Protein AF-A0A658NMH3-F1 (afdb_monomer)

Radius of g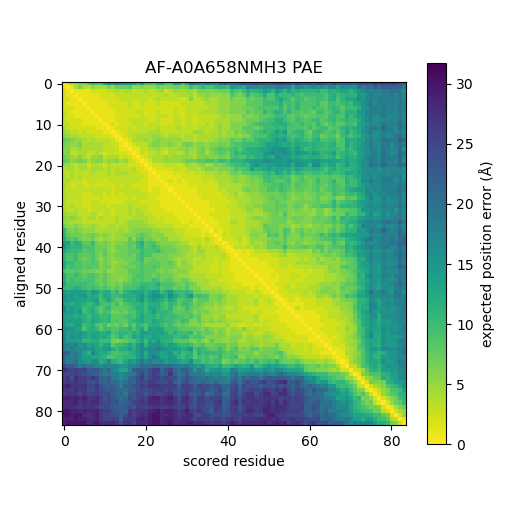yration: 17.18 Å; Cα contacts (8 Å, |Δi|>4): 42; chains: 1; bounding box: 42×29×38 Å

Solvent-accessible surface area (backbone atoms only — not comparable to full-atom values): 4960 Å² total; per-residue (Å²): 132,67,58,74,60,48,28,56,57,42,43,76,74,43,97,58,92,34,90,82,52,51,76,66,51,44,50,49,52,44,51,52,50,50,50,56,53,38,43,64,66,45,52,50,36,52,50,29,31,72,76,53,34,73,64,29,31,52,53,49,54,50,51,52,52,52,53,61,52,68,70,59,75,44,94,90,47,68,79,72,73,88,81,124

Sequence (84 aa):
GDLPAARRAVGMMVSRDTSQLDEEGVSRATVESVLENGNDAVFAALFWFVVAGAPGVLLYRLSNTLDAMWGYRNERYNEFGWAA

pLDDT: mean 78.34, std 13.39, range [43.25, 91.88]

Foldseek 3Di:
DPQVVLLVVLVVQDVDRSPPQDPVSSVVSVVVSCCVCCCLVPVCLVVLCVVPNPVRNVVSVVVVVVVVVVPDDDVVCVPPPPPD

Secondary structure (DSSP, 8-state):
--HHHHHHHHHTT-SS--TT--HHHHHHHHHHHHHHHHIIIIIHHHHHHHHHHHHHHHHHHHHHHHHHHHT---TTTTTTTS--

Structure (mmCIF, N/CA/C/O backbone):
data_AF-A0A658NMH3-F1
#
_entry.id   AF-A0A658NMH3-F1
#
loop_
_atom_site.group_PDB
_atom_site.id
_atom_site.type_symbol
_atom_site.label_atom_id
_atom_site.label_alt_id
_atom_site.label_comp_id
_atom_site.label_asym_id
_atom_site.label_entity_id
_atom_site.label_seq_id
_atom_site.pdbx_PDB_ins_code
_atom_site.Cartn_x
_atom_site.Cartn_y
_atom_site.Cartn_z
_atom_site.occupancy
_atom_site.B_iso_or_equiv
_atom_site.auth_seq_id
_atom_site.auth_comp_id
_atom_site.auth_asym_id
_atom_site.auth_atom_id
_atom_site.pdbx_PDB_model_num
ATOM 1 N N . GLY A 1 1 ? -24.360 -6.296 8.844 1.00 69.06 1 GLY A N 1
ATOM 2 C CA . GLY A 1 1 ? -23.219 -7.239 8.896 1.00 69.06 1 GLY A CA 1
ATOM 3 C C . GLY A 1 1 ? -22.674 -7.338 10.313 1.00 69.06 1 GLY A C 1
ATOM 4 O O . GLY A 1 1 ? -23.237 -6.714 11.203 1.00 69.06 1 GLY A O 1
ATOM 5 N N . ASP A 1 2 ? -21.596 -8.100 10.533 1.00 86.88 2 ASP A N 1
ATOM 6 C CA . ASP A 1 2 ? -20.860 -8.115 11.813 1.00 86.88 2 ASP A CA 1
ATOM 7 C C . ASP A 1 2 ? -19.877 -6.932 11.862 1.00 86.88 2 ASP A C 1
ATOM 9 O O . ASP A 1 2 ? -18.730 -7.017 11.414 1.00 86.88 2 ASP A O 1
ATOM 13 N N . LEU A 1 3 ? -20.363 -5.796 12.365 1.00 86.25 3 LEU A N 1
ATOM 14 C CA . LEU A 1 3 ? -19.594 -4.556 12.450 1.00 86.25 3 LEU A CA 1
ATOM 15 C C . LEU A 1 3 ? -18.371 -4.666 13.389 1.00 86.25 3 LEU A C 1
ATOM 17 O O . LEU A 1 3 ? -17.293 -4.214 12.996 1.00 86.25 3 LEU A O 1
ATOM 21 N N . PRO A 1 4 ? -18.459 -5.291 14.583 1.00 87.81 4 PRO A N 1
ATOM 22 C CA . PRO A 1 4 ? -17.286 -5.549 15.420 1.00 87.81 4 PRO A CA 1
ATOM 23 C C . PRO A 1 4 ? -16.175 -6.344 14.722 1.00 87.81 4 PRO A C 1
ATOM 25 O O . PRO A 1 4 ? -14.998 -6.008 14.875 1.00 87.81 4 PRO A O 1
ATOM 28 N N . ALA A 1 5 ? -16.512 -7.386 13.954 1.00 87.69 5 ALA A N 1
ATOM 29 C CA . ALA A 1 5 ? -15.512 -8.129 13.187 1.00 87.69 5 ALA A CA 1
ATOM 30 C C . ALA A 1 5 ? -14.903 -7.287 12.059 1.00 87.69 5 ALA A C 1
ATOM 32 O O . ALA A 1 5 ? -13.686 -7.319 11.868 1.00 87.69 5 ALA A O 1
ATOM 33 N N . ALA A 1 6 ? -15.718 -6.491 11.364 1.00 86.44 6 ALA A N 1
ATOM 34 C CA . ALA A 1 6 ? -15.253 -5.616 10.292 1.00 86.44 6 ALA A CA 1
ATOM 35 C C . ALA A 1 6 ? -14.299 -4.518 10.803 1.00 86.44 6 ALA A C 1
ATOM 37 O O . ALA A 1 6 ? -13.256 -4.288 10.195 1.00 86.44 6 ALA A O 1
ATOM 38 N N . ARG A 1 7 ? -14.578 -3.915 11.971 1.00 88.62 7 ARG A N 1
ATOM 39 C CA . ARG A 1 7 ? -13.666 -2.960 12.634 1.00 88.62 7 ARG A CA 1
ATOM 40 C C . ARG A 1 7 ? -12.299 -3.578 12.915 1.00 88.62 7 ARG A C 1
ATOM 42 O O . ARG A 1 7 ? -11.282 -2.978 12.586 1.00 88.62 7 ARG A O 1
ATOM 49 N N . ARG A 1 8 ? -12.272 -4.799 13.466 1.00 87.44 8 ARG A N 1
ATOM 50 C CA . ARG A 1 8 ? -11.016 -5.524 13.723 1.00 87.44 8 ARG A CA 1
ATOM 51 C C . ARG A 1 8 ? -10.234 -5.780 12.438 1.00 87.44 8 ARG A C 1
ATOM 53 O O . ARG A 1 8 ? -9.030 -5.565 12.424 1.00 87.44 8 ARG A O 1
ATOM 60 N N . ALA A 1 9 ? -10.906 -6.218 11.374 1.00 87.06 9 ALA A N 1
ATOM 61 C CA . ALA A 1 9 ? -10.260 -6.493 10.094 1.00 87.06 9 ALA A CA 1
ATOM 62 C C . ALA A 1 9 ? -9.664 -5.223 9.466 1.00 87.06 9 ALA A C 1
ATOM 64 O O . ALA A 1 9 ? -8.504 -5.226 9.064 1.00 87.06 9 ALA A O 1
ATOM 65 N N . VAL A 1 10 ? -10.420 -4.122 9.452 1.00 87.56 10 VAL A N 1
ATOM 66 C CA . VAL A 1 10 ? -9.930 -2.828 8.955 1.00 87.56 10 VAL A CA 1
ATOM 67 C C . VAL A 1 10 ? -8.780 -2.306 9.808 1.00 87.56 10 VAL A C 1
ATOM 69 O O . VAL A 1 10 ? -7.809 -1.803 9.255 1.00 87.56 10 VAL A O 1
ATOM 72 N N . GLY A 1 11 ? 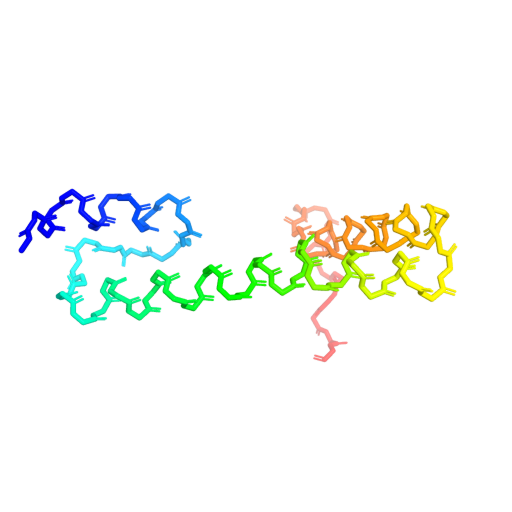-8.823 -2.492 11.130 1.00 85.31 11 GLY A N 1
ATOM 73 C CA . GLY A 1 11 ? -7.730 -2.121 12.036 1.00 85.31 11 GLY A CA 1
ATOM 74 C C . GLY A 1 11 ? -6.406 -2.847 11.777 1.00 85.31 11 GLY A C 1
ATOM 75 O O . GLY A 1 11 ? -5.374 -2.390 12.247 1.00 85.31 11 GLY A O 1
ATOM 76 N N . MET A 1 12 ? -6.411 -3.944 11.013 1.00 86.12 12 MET A N 1
ATOM 77 C CA . MET A 1 12 ? -5.183 -4.603 10.546 1.00 86.12 12 MET A CA 1
ATOM 78 C C . MET A 1 12 ? -4.614 -3.971 9.265 1.00 86.12 12 MET A C 1
ATOM 80 O O . MET A 1 12 ? -3.471 -4.248 8.912 1.00 86.12 12 MET A O 1
ATOM 84 N N . MET A 1 13 ? -5.406 -3.165 8.549 1.00 83.25 13 MET A N 1
ATOM 85 C CA . MET A 1 13 ? -5.022 -2.480 7.308 1.00 83.25 13 MET A CA 1
ATOM 86 C C . MET A 1 13 ? -4.667 -1.006 7.535 1.00 83.25 13 MET A C 1
ATOM 88 O O . MET A 1 13 ? -3.835 -0.470 6.809 1.00 83.25 13 MET A O 1
ATOM 92 N N . VAL A 1 14 ? -5.285 -0.353 8.528 1.00 83.69 14 VAL A N 1
ATOM 93 C CA . VAL A 1 14 ? -5.054 1.063 8.857 1.00 83.69 14 VAL A CA 1
ATOM 94 C C . VAL A 1 14 ? -4.333 1.233 10.187 1.00 83.69 14 VAL A C 1
ATOM 96 O O . VAL A 1 14 ? -4.605 0.522 11.146 1.00 83.69 14 VAL A O 1
ATOM 99 N N . SER A 1 15 ? -3.495 2.264 10.288 1.00 80.94 15 SER A N 1
ATOM 100 C CA . SER A 1 15 ? -2.779 2.608 11.528 1.00 80.94 15 SER A CA 1
ATOM 101 C C . SER A 1 15 ? -3.598 3.449 12.526 1.00 80.94 15 SER A C 1
ATOM 103 O O . SER A 1 15 ? -3.089 3.795 13.590 1.00 80.94 15 SER A O 1
ATOM 105 N N . ARG A 1 16 ? -4.844 3.829 12.194 1.00 78.31 16 ARG A N 1
ATOM 106 C CA . ARG A 1 16 ? -5.733 4.651 13.046 1.00 78.31 16 ARG A CA 1
ATOM 107 C C . ARG A 1 16 ? -6.656 3.793 13.912 1.00 78.31 16 ARG A C 1
ATOM 109 O O . ARG A 1 16 ? -6.997 2.678 13.527 1.00 78.31 16 ARG A O 1
ATOM 116 N N . ASP A 1 17 ? -7.116 4.333 15.042 1.00 82.81 17 ASP A N 1
ATOM 117 C CA . ASP A 1 17 ? -8.104 3.650 15.884 1.00 82.81 17 ASP A CA 1
ATOM 118 C C . ASP A 1 17 ? -9.418 3.428 15.112 1.00 82.81 17 ASP A C 1
ATOM 120 O O . ASP A 1 17 ? -10.031 4.363 14.594 1.00 82.81 17 ASP A O 1
ATOM 124 N N . THR A 1 18 ? -9.837 2.167 15.024 1.00 86.62 18 THR A N 1
ATOM 125 C CA . THR A 1 18 ? -11.047 1.720 14.320 1.00 86.62 18 THR A CA 1
ATOM 126 C C . THR A 1 18 ? -12.196 1.382 15.269 1.00 86.62 18 THR A C 1
ATOM 128 O O . THR A 1 18 ? -13.297 1.059 14.815 1.00 86.62 18 THR A O 1
ATOM 131 N N . SER A 1 19 ? -11.978 1.476 16.588 1.00 81.12 19 SER A N 1
ATOM 132 C CA . SER A 1 19 ? -12.932 1.059 17.622 1.00 81.12 19 SER A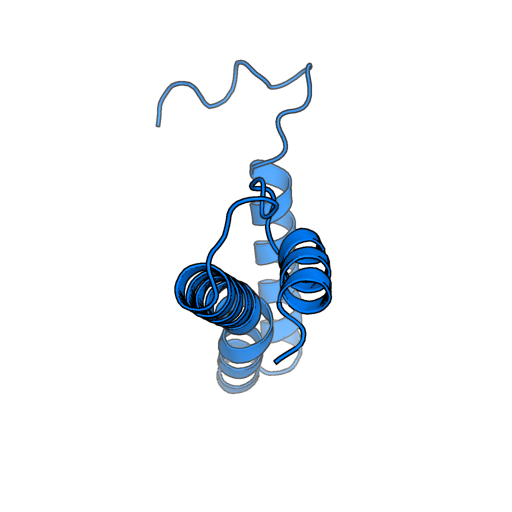 CA 1
ATOM 133 C C . SER A 1 19 ? -14.269 1.803 17.545 1.00 81.12 19 SER A C 1
ATOM 135 O O . SER A 1 19 ? -15.318 1.213 17.826 1.00 81.12 19 SER A O 1
ATOM 137 N N . GLN A 1 20 ? -14.240 3.060 17.090 1.00 84.75 20 GLN A N 1
ATOM 138 C CA . GLN A 1 20 ? -15.403 3.945 16.990 1.00 84.75 20 GLN A CA 1
ATOM 139 C C . GLN A 1 20 ? -15.959 4.118 15.566 1.00 84.75 20 GLN A C 1
ATOM 141 O O . GLN A 1 20 ? -16.901 4.882 15.388 1.00 84.75 20 GLN A O 1
ATOM 146 N N . LEU A 1 21 ? -15.434 3.413 14.554 1.00 85.94 21 LEU A N 1
ATOM 147 C CA . LEU A 1 21 ? -15.915 3.567 13.173 1.00 85.94 21 LEU A CA 1
ATOM 148 C C . LEU A 1 21 ? -17.322 2.991 12.995 1.00 85.94 21 LEU A C 1
ATOM 150 O O . LEU A 1 21 ? -17.558 1.813 13.246 1.00 85.94 21 LEU A O 1
ATOM 154 N N . ASP A 1 22 ? -18.271 3.783 12.528 1.00 88.25 22 ASP A N 1
ATOM 155 C CA . ASP A 1 22 ? -19.568 3.282 12.075 1.00 88.25 22 ASP A CA 1
ATOM 156 C C . ASP A 1 22 ? -19.444 2.442 10.786 1.00 88.25 22 ASP A C 1
ATOM 158 O O . ASP A 1 22 ? -18.357 2.248 10.240 1.00 88.25 22 ASP A O 1
ATOM 162 N N . GLU A 1 23 ? -20.551 1.859 10.323 1.00 87.19 23 GLU A N 1
ATOM 163 C CA . GLU A 1 23 ? -20.551 0.959 9.158 1.00 87.19 23 GLU A CA 1
ATOM 164 C C . GLU A 1 23 ? -20.036 1.654 7.884 1.00 87.19 23 GLU A C 1
ATOM 166 O O . GLU A 1 23 ? -19.262 1.067 7.123 1.00 87.19 23 GLU A O 1
ATOM 171 N N . GLU A 1 24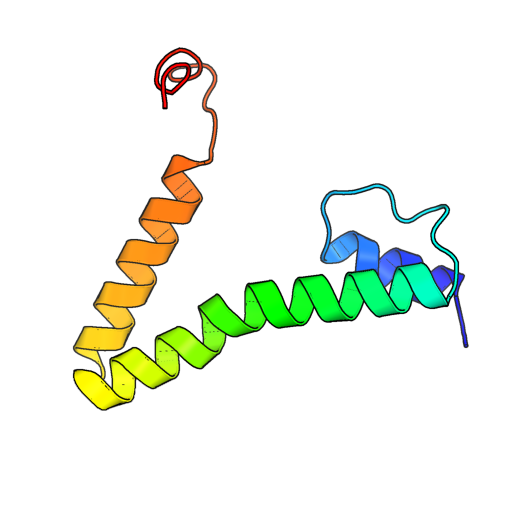 ? -20.372 2.932 7.700 1.00 88.94 24 GLU A N 1
ATOM 172 C CA . GLU A 1 24 ? -19.865 3.751 6.598 1.00 88.94 24 GLU A CA 1
ATOM 173 C C . GLU A 1 24 ? -18.369 4.062 6.756 1.00 88.94 24 GLU A C 1
ATOM 175 O O . GLU A 1 24 ? -17.603 3.914 5.802 1.00 88.94 24 GLU A O 1
ATOM 180 N N . GLY A 1 25 ? -17.918 4.403 7.966 1.00 86.38 25 GLY A N 1
ATOM 181 C CA . GLY A 1 25 ? -16.512 4.638 8.276 1.00 86.38 25 GLY A CA 1
ATOM 182 C C . GLY A 1 25 ? -15.633 3.407 8.051 1.00 86.38 25 GLY A C 1
ATOM 183 O O . GLY A 1 25 ? -14.532 3.531 7.512 1.00 86.38 25 GLY A O 1
ATOM 184 N N . VAL A 1 26 ? -16.122 2.212 8.394 1.00 89.38 26 VAL A N 1
ATOM 185 C CA . VAL A 1 26 ? -15.447 0.935 8.106 1.00 89.38 26 VAL A CA 1
ATOM 186 C C . VAL A 1 26 ? -15.350 0.700 6.596 1.00 89.38 26 VAL A C 1
ATOM 188 O O . VAL A 1 26 ? -14.272 0.364 6.102 1.00 89.38 26 VAL A O 1
ATOM 191 N N . SER A 1 27 ? -16.438 0.914 5.849 1.00 88.88 27 SER A N 1
ATOM 192 C CA . SER A 1 27 ? -16.449 0.772 4.386 1.00 88.88 27 SER A CA 1
ATOM 193 C C . SER A 1 27 ? -15.454 1.724 3.722 1.00 88.88 27 SER A C 1
ATOM 195 O O . SER A 1 27 ? -14.587 1.296 2.959 1.00 88.88 27 SER A O 1
ATOM 197 N N . ARG A 1 28 ? -15.505 3.008 4.086 1.00 89.06 28 ARG A N 1
ATOM 198 C CA . ARG A 1 28 ? -14.609 4.032 3.548 1.00 89.06 28 ARG A CA 1
ATOM 199 C C . ARG A 1 28 ? -13.150 3.727 3.858 1.00 89.06 28 ARG A C 1
ATOM 201 O O . ARG A 1 28 ? -12.332 3.769 2.949 1.00 89.06 28 ARG A O 1
ATOM 208 N N . ALA A 1 29 ? -12.837 3.386 5.108 1.00 87.25 29 ALA A N 1
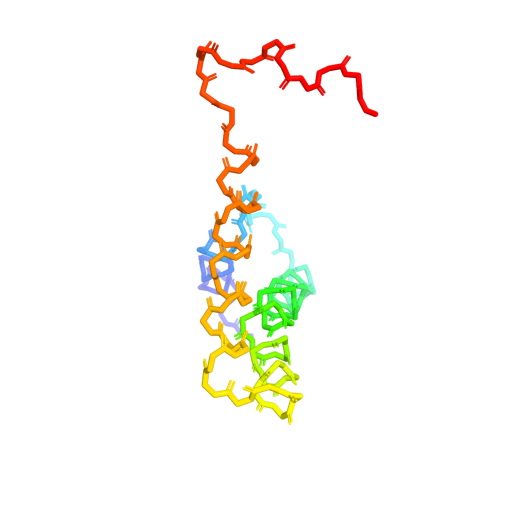ATOM 209 C CA . ALA A 1 29 ? -11.482 3.022 5.508 1.00 87.25 29 ALA A CA 1
ATOM 210 C C . ALA A 1 29 ? -10.966 1.806 4.725 1.00 87.25 29 ALA A C 1
ATOM 212 O O . ALA A 1 29 ? -9.828 1.811 4.277 1.00 87.25 29 ALA A O 1
ATOM 213 N N . THR A 1 30 ? -11.816 0.799 4.507 1.00 87.88 30 THR A N 1
ATOM 214 C CA . THR A 1 30 ? -11.458 -0.372 3.695 1.00 87.88 30 THR A CA 1
ATOM 215 C C . THR A 1 30 ? -11.142 0.030 2.258 1.00 87.88 30 THR A C 1
ATOM 217 O O . THR A 1 30 ? -10.100 -0.343 1.732 1.00 87.88 30 THR A O 1
ATOM 220 N N . VAL A 1 31 ? -12.036 0.789 1.617 1.00 88.38 31 VAL A N 1
ATOM 221 C CA . VAL A 1 31 ? -11.888 1.188 0.211 1.00 88.38 31 VAL A CA 1
ATOM 222 C C . VAL A 1 31 ? -10.655 2.063 0.023 1.00 88.38 31 VAL A C 1
ATOM 224 O O . VAL A 1 31 ? -9.876 1.809 -0.887 1.00 88.38 31 VAL A O 1
ATOM 227 N N . GLU A 1 32 ? -10.449 3.044 0.899 1.00 88.25 32 GLU A N 1
ATOM 228 C CA . GLU A 1 32 ? -9.281 3.925 0.889 1.00 88.25 32 GLU A CA 1
ATOM 229 C C . GLU A 1 32 ? -7.984 3.113 0.988 1.00 88.25 32 GLU A C 1
ATOM 231 O O . GLU A 1 32 ? -7.148 3.188 0.092 1.00 88.25 32 GLU A O 1
ATOM 236 N N . SER A 1 33 ? -7.861 2.237 1.989 1.00 88.38 33 SER A N 1
ATOM 237 C CA . SER A 1 33 ? -6.643 1.444 2.192 1.00 88.38 33 SER A CA 1
ATOM 238 C C . SER A 1 33 ? -6.391 0.395 1.116 1.00 88.38 33 SER A C 1
ATOM 240 O O . SER A 1 33 ? -5.235 0.111 0.803 1.00 88.38 33 SER A O 1
ATOM 242 N N . VAL A 1 34 ? -7.443 -0.207 0.558 1.00 86.62 34 VAL A N 1
ATOM 243 C CA . VAL A 1 34 ? -7.315 -1.182 -0.534 1.00 86.62 34 VAL A CA 1
ATOM 244 C C . VAL A 1 34 ? -6.955 -0.486 -1.838 1.00 86.62 34 VAL A C 1
ATOM 246 O O . VAL A 1 34 ? -6.146 -1.019 -2.593 1.00 86.62 34 VAL A O 1
ATOM 249 N N . LEU A 1 35 ? -7.530 0.684 -2.117 1.00 86.19 35 LEU A N 1
ATOM 250 C CA . LEU A 1 35 ? -7.192 1.447 -3.314 1.00 86.19 35 LEU A CA 1
ATOM 251 C C . LEU A 1 35 ? -5.778 2.011 -3.233 1.00 86.19 35 LEU A C 1
ATOM 253 O O . LEU A 1 35 ? -5.049 1.894 -4.209 1.00 86.19 35 LEU A O 1
ATOM 257 N N . GLU A 1 36 ? -5.376 2.560 -2.091 1.00 81.50 36 GLU A N 1
ATOM 258 C CA . GLU A 1 36 ? -4.031 3.103 -1.885 1.00 81.50 36 GLU A CA 1
ATOM 259 C C . GLU A 1 36 ? -2.968 2.001 -2.010 1.00 81.50 36 GLU A C 1
ATOM 261 O O . GLU A 1 36 ? -2.133 2.041 -2.914 1.00 81.50 36 GLU A O 1
ATOM 266 N N . ASN A 1 37 ? -3.072 0.931 -1.210 1.00 81.00 37 ASN A N 1
ATOM 267 C CA . ASN A 1 37 ? -2.128 -0.187 -1.308 1.00 81.00 37 ASN A CA 1
ATOM 268 C C . ASN A 1 37 ? -2.223 -0.920 -2.653 1.00 81.00 37 ASN A C 1
ATOM 270 O O . ASN A 1 37 ? -1.224 -1.424 -3.163 1.00 81.00 37 ASN A O 1
ATOM 274 N N . GLY A 1 38 ? -3.422 -1.021 -3.229 1.00 79.88 38 GLY A N 1
ATOM 275 C CA . GLY A 1 38 ? -3.656 -1.701 -4.500 1.00 79.88 38 GLY A CA 1
ATOM 276 C C . GLY A 1 38 ? -3.087 -0.934 -5.689 1.00 79.88 38 GLY A C 1
ATOM 277 O O . GLY A 1 38 ? -2.523 -1.553 -6.593 1.00 79.88 38 GLY A O 1
ATOM 278 N N . ASN A 1 39 ? -3.188 0.396 -5.683 1.00 80.81 39 ASN A N 1
ATOM 279 C CA . ASN A 1 39 ? -2.573 1.264 -6.683 1.00 80.81 39 ASN A CA 1
ATOM 280 C C . ASN A 1 39 ? -1.071 0.994 -6.781 1.00 80.81 39 ASN A C 1
ATOM 282 O O . ASN A 1 39 ? -0.560 0.642 -7.849 1.00 80.81 39 ASN A O 1
ATOM 286 N N . ASP A 1 40 ? -0.394 1.061 -5.643 1.00 76.62 40 ASP A N 1
ATOM 287 C CA . ASP A 1 40 ? 1.057 0.950 -5.600 1.00 76.62 40 ASP A CA 1
ATOM 288 C C . ASP A 1 40 ? 1.515 -0.496 -5.815 1.00 76.62 40 ASP A C 1
ATOM 290 O O . ASP A 1 40 ? 2.470 -0.763 -6.540 1.00 76.62 40 ASP A O 1
ATOM 294 N N . ALA A 1 41 ? 0.814 -1.484 -5.257 1.00 74.38 41 ALA A N 1
ATOM 295 C CA . ALA A 1 41 ? 1.236 -2.876 -5.388 1.00 74.38 41 ALA A CA 1
ATOM 296 C C . ALA A 1 41 ? 0.886 -3.507 -6.746 1.00 74.38 41 ALA A C 1
ATOM 298 O O . ALA A 1 41 ? 1.639 -4.357 -7.228 1.00 74.38 41 ALA A O 1
ATOM 299 N N . VAL A 1 42 ? -0.251 -3.143 -7.349 1.00 79.88 42 VAL A N 1
ATOM 300 C CA . VAL A 1 42 ? -0.804 -3.836 -8.527 1.00 79.88 42 VAL A CA 1
ATOM 301 C C . VAL A 1 42 ? -0.733 -2.968 -9.771 1.00 79.88 42 VAL A C 1
ATOM 303 O O . VAL A 1 42 ? -0.144 -3.389 -10.766 1.00 79.88 42 VAL A O 1
ATOM 306 N N . PHE A 1 43 ? -1.310 -1.766 -9.746 1.00 83.31 43 PHE A N 1
ATOM 307 C CA . PHE A 1 43 ? -1.402 -0.941 -10.953 1.00 83.31 43 PHE A CA 1
ATOM 308 C C . PHE A 1 43 ? -0.031 -0.474 -11.418 1.00 83.31 43 PHE A C 1
ATOM 310 O O . PHE A 1 43 ? 0.294 -0.604 -12.598 1.00 83.31 43 PHE A O 1
ATOM 317 N N . ALA A 1 44 ? 0.805 -0.011 -10.496 1.00 82.06 44 ALA A N 1
ATOM 318 C CA . ALA A 1 44 ? 2.149 0.412 -10.840 1.00 82.06 44 ALA A CA 1
ATOM 319 C C . ALA A 1 44 ? 3.046 -0.767 -11.264 1.00 82.06 44 ALA A C 1
ATOM 321 O O . ALA A 1 44 ? 3.805 -0.646 -12.227 1.00 82.06 44 ALA A O 1
ATOM 322 N N . ALA A 1 45 ? 2.898 -1.943 -10.641 1.00 83.56 45 ALA A N 1
ATOM 323 C CA . ALA A 1 45 ? 3.591 -3.153 -11.082 1.00 83.56 45 ALA A CA 1
ATOM 324 C C . ALA A 1 45 ? 3.185 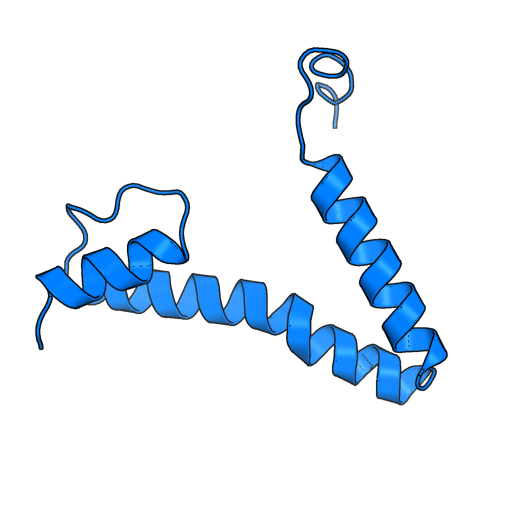-3.560 -12.511 1.00 83.56 45 ALA A C 1
ATOM 326 O O . ALA A 1 45 ? 4.049 -3.834 -13.341 1.00 83.56 45 ALA A O 1
ATOM 327 N N . LEU A 1 46 ? 1.887 -3.556 -12.831 1.00 86.81 46 LEU A N 1
ATOM 328 C CA . LEU A 1 46 ? 1.397 -3.861 -14.178 1.00 86.81 46 LEU A CA 1
ATOM 329 C C . LEU A 1 46 ? 1.842 -2.813 -15.202 1.00 86.81 46 LEU A C 1
ATOM 331 O O . LEU A 1 46 ? 2.283 -3.177 -16.291 1.00 86.81 46 LEU A O 1
ATOM 335 N N . PHE A 1 47 ? 1.780 -1.528 -14.853 1.00 89.38 47 PHE A N 1
ATOM 336 C CA . PHE A 1 47 ? 2.239 -0.439 -15.710 1.00 89.38 47 PHE A CA 1
ATOM 337 C C . PHE A 1 47 ? 3.712 -0.620 -16.095 1.00 89.38 47 PHE A C 1
ATOM 339 O O . PHE A 1 47 ? 4.047 -0.657 -17.280 1.00 89.38 47 PHE A O 1
ATOM 3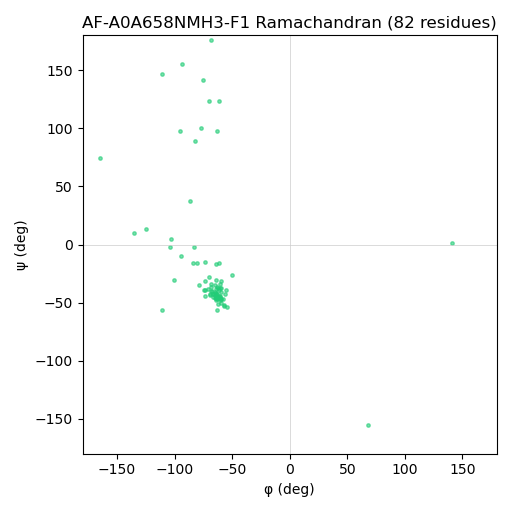46 N N . TRP A 1 48 ? 4.590 -0.824 -15.110 1.00 87.88 48 TRP A N 1
ATOM 347 C CA . TRP A 1 48 ? 6.019 -1.004 -15.364 1.00 87.88 48 TRP A CA 1
ATOM 348 C C . TRP A 1 48 ? 6.352 -2.330 -16.046 1.00 87.88 48 TRP A C 1
ATOM 350 O O . TRP A 1 48 ? 7.312 -2.388 -16.817 1.00 87.88 48 TRP A O 1
ATOM 360 N N . PHE A 1 49 ? 5.538 -3.370 -15.840 1.00 88.50 49 PHE A N 1
ATOM 361 C CA . PHE A 1 49 ? 5.641 -4.604 -16.612 1.00 88.50 49 PHE A CA 1
ATOM 362 C C . PHE A 1 49 ? 5.325 -4.382 -18.093 1.00 88.50 49 PHE A C 1
ATOM 364 O O . PHE A 1 49 ? 6.041 -4.885 -18.953 1.00 88.50 49 PHE A O 1
ATOM 371 N N . VAL A 1 50 ? 4.285 -3.612 -18.414 1.00 90.75 50 VAL A N 1
ATOM 372 C CA . VAL A 1 50 ? 3.928 -3.317 -19.811 1.00 90.75 50 VAL A CA 1
ATOM 373 C C . VAL A 1 50 ? 4.982 -2.428 -20.476 1.00 90.75 50 VAL A C 1
ATOM 375 O O . VAL A 1 50 ? 5.328 -2.660 -21.631 1.00 90.75 50 VAL A O 1
ATOM 378 N N . VAL A 1 51 ? 5.523 -1.441 -19.756 1.00 91.88 51 VAL A N 1
ATOM 379 C CA . VAL A 1 51 ? 6.505 -0.488 -20.302 1.00 91.88 51 VAL A CA 1
ATOM 380 C C . VAL A 1 51 ? 7.886 -1.120 -20.501 1.00 91.88 51 VAL A C 1
ATOM 382 O O . VAL A 1 51 ? 8.521 -0.885 -21.526 1.00 91.88 51 VAL A O 1
ATOM 385 N N . ALA A 1 52 ? 8.373 -1.897 -19.529 1.00 88.50 52 ALA A N 1
ATOM 386 C CA . ALA A 1 52 ? 9.763 -2.363 -19.496 1.00 88.50 52 ALA A CA 1
ATOM 387 C C . ALA A 1 52 ? 9.925 -3.853 -19.137 1.00 88.50 52 ALA A C 1
ATOM 389 O O . ALA A 1 52 ? 11.044 -4.322 -18.918 1.00 88.50 52 ALA A O 1
ATOM 390 N N . GLY A 1 53 ? 8.836 -4.621 -19.083 1.00 87.88 53 GLY A N 1
ATOM 391 C CA . GLY A 1 53 ? 8.863 -6.049 -18.767 1.00 87.88 53 GLY A CA 1
ATOM 392 C C . GLY A 1 53 ? 9.258 -6.345 -17.319 1.00 87.88 53 GLY A C 1
ATOM 393 O O . GLY A 1 53 ? 9.121 -5.518 -16.416 1.00 87.88 53 GLY A O 1
ATOM 394 N N . ALA A 1 54 ? 9.784 -7.550 -17.086 1.00 86.44 54 ALA A N 1
ATOM 395 C CA . ALA A 1 54 ? 10.226 -7.988 -15.759 1.00 86.44 54 ALA A CA 1
ATOM 396 C C . ALA A 1 54 ? 11.269 -7.052 -15.094 1.00 86.44 54 ALA A C 1
ATOM 398 O O . ALA A 1 54 ? 11.133 -6.798 -13.894 1.00 86.44 54 ALA A O 1
ATOM 399 N N . PRO A 1 55 ? 12.259 -6.478 -15.816 1.00 87.94 55 PRO A N 1
ATOM 400 C CA . PRO A 1 55 ? 13.173 -5.490 -15.236 1.00 87.94 55 PRO A CA 1
ATOM 401 C C . PRO A 1 55 ? 12.472 -4.225 -14.721 1.00 87.94 55 PRO A C 1
ATOM 403 O O . PRO A 1 55 ? 12.846 -3.715 -13.666 1.00 87.94 55 PRO A O 1
ATOM 406 N N . GLY A 1 56 ? 11.433 -3.747 -15.416 1.00 85.94 56 GLY A N 1
ATOM 407 C CA . GLY A 1 56 ? 10.649 -2.580 -14.997 1.00 85.94 56 GLY A CA 1
ATOM 408 C C . GLY A 1 56 ? 9.958 -2.784 -13.652 1.00 85.94 56 GLY A C 1
ATOM 409 O O . GLY A 1 56 ? 10.029 -1.924 -12.779 1.00 85.94 56 GLY A O 1
ATOM 410 N N . VAL A 1 57 ? 9.356 -3.958 -13.450 1.00 86.44 57 VAL A N 1
ATOM 411 C CA . VAL A 1 57 ? 8.713 -4.320 -12.174 1.00 86.44 57 VAL A CA 1
ATOM 412 C C . VAL A 1 57 ? 9.725 -4.379 -11.036 1.00 86.44 57 VAL A C 1
ATOM 414 O O . VAL A 1 57 ? 9.444 -3.895 -9.941 1.00 86.44 57 VAL A O 1
ATOM 417 N N . LEU A 1 58 ? 10.902 -4.965 -11.276 1.00 84.94 58 LEU A N 1
ATOM 418 C CA . LEU A 1 58 ? 11.953 -5.057 -10.262 1.00 84.94 58 LEU A CA 1
ATOM 419 C C . LEU A 1 58 ? 12.445 -3.672 -9.844 1.00 84.94 58 LEU A C 1
ATOM 421 O O . LEU A 1 58 ? 12.519 -3.399 -8.649 1.00 84.94 58 LEU A O 1
ATOM 425 N N . LEU A 1 59 ? 12.723 -2.793 -10.809 1.00 85.06 59 LEU A N 1
ATOM 426 C CA . LEU A 1 59 ? 13.123 -1.414 -10.529 1.00 85.06 59 LEU A CA 1
ATOM 427 C C . LEU A 1 59 ? 12.038 -0.665 -9.756 1.00 85.06 59 LEU A C 1
ATOM 429 O O . LEU A 1 59 ? 12.341 -0.051 -8.738 1.00 85.06 59 LEU A O 1
ATOM 433 N N . TYR A 1 60 ? 10.776 -0.787 -10.171 1.00 85.12 60 TYR A N 1
ATOM 434 C CA . TYR A 1 60 ? 9.663 -0.168 -9.461 1.00 85.12 60 TYR A CA 1
ATOM 435 C C . TYR A 1 60 ? 9.541 -0.665 -8.013 1.00 85.12 60 TYR A C 1
ATOM 437 O O . TYR A 1 60 ? 9.454 0.148 -7.096 1.00 85.12 60 TYR A O 1
ATOM 445 N N . ARG A 1 61 ? 9.603 -1.984 -7.767 1.00 82.81 61 ARG A N 1
ATOM 446 C CA . ARG A 1 61 ? 9.543 -2.526 -6.396 1.00 82.81 61 ARG A CA 1
ATOM 447 C C . ARG A 1 61 ? 10.722 -2.071 -5.542 1.00 82.81 61 ARG A C 1
ATOM 449 O O . ARG A 1 61 ? 10.528 -1.824 -4.354 1.00 82.81 61 ARG A O 1
ATOM 456 N N . LEU A 1 62 ? 11.918 -1.955 -6.121 1.00 82.31 62 LEU A N 1
ATOM 457 C CA . LEU A 1 62 ? 13.082 -1.412 -5.421 1.00 82.31 62 LEU A CA 1
ATOM 458 C C . LEU A 1 62 ? 12.858 0.056 -5.049 1.00 82.31 62 LEU A C 1
ATOM 460 O O . LEU A 1 62 ? 13.049 0.410 -3.890 1.00 82.31 62 LEU A O 1
ATOM 464 N N . SER A 1 63 ? 12.386 0.882 -5.985 1.00 81.25 63 SER A N 1
ATOM 465 C CA . SER A 1 63 ? 12.057 2.287 -5.726 1.00 81.25 63 SER A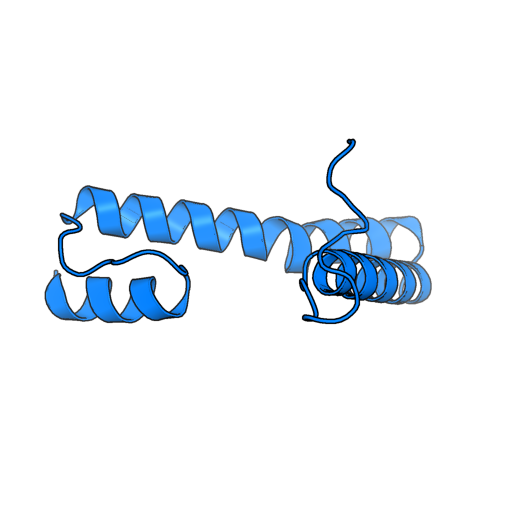 CA 1
ATOM 466 C C . SER A 1 63 ? 10.974 2.446 -4.657 1.00 81.25 63 SER A C 1
ATOM 468 O O . SER A 1 63 ? 11.188 3.194 -3.712 1.00 81.25 63 SER A O 1
ATOM 470 N N . ASN A 1 64 ? 9.874 1.691 -4.731 1.00 78.88 64 ASN A N 1
ATOM 471 C CA . ASN A 1 64 ? 8.817 1.715 -3.712 1.00 78.88 64 ASN A CA 1
ATOM 472 C C . ASN A 1 64 ? 9.313 1.260 -2.336 1.00 78.88 64 ASN A C 1
ATOM 474 O O . ASN A 1 64 ? 8.900 1.796 -1.316 1.00 78.88 64 ASN A O 1
ATOM 478 N N . THR A 1 65 ? 10.198 0.261 -2.292 1.00 74.81 65 THR A N 1
ATOM 479 C CA . THR A 1 65 ? 10.785 -0.201 -1.026 1.00 74.81 65 THR A CA 1
ATOM 480 C C . THR A 1 65 ? 11.679 0.882 -0.427 1.00 74.81 65 THR A C 1
ATOM 482 O O . THR A 1 65 ? 11.617 1.130 0.773 1.00 74.81 65 THR A O 1
ATOM 485 N N . LEU A 1 66 ? 12.486 1.551 -1.255 1.00 73.38 66 LEU A N 1
ATOM 486 C CA . LEU A 1 66 ? 13.328 2.666 -0.824 1.00 73.38 66 LEU A CA 1
ATOM 487 C C . LEU A 1 66 ? 12.495 3.853 -0.329 1.00 73.38 66 LEU A C 1
ATOM 489 O O . LEU A 1 66 ? 12.834 4.426 0.703 1.00 73.38 66 LEU A O 1
ATOM 493 N N . ASP A 1 67 ? 11.404 4.185 -1.015 1.00 73.50 67 ASP A N 1
ATOM 494 C CA . ASP A 1 67 ? 10.488 5.256 -0.615 1.00 73.50 67 ASP A CA 1
ATOM 495 C C . ASP A 1 67 ? 9.787 4.934 0.717 1.00 73.50 67 ASP A C 1
ATOM 497 O O . ASP A 1 67 ? 9.834 5.723 1.662 1.00 73.50 67 ASP A O 1
ATOM 501 N N . ALA A 1 68 ? 9.278 3.706 0.865 1.00 66.06 68 ALA A N 1
ATOM 502 C CA . ALA A 1 68 ? 8.693 3.236 2.119 1.00 66.06 68 ALA A CA 1
ATOM 503 C C . ALA A 1 68 ? 9.702 3.255 3.282 1.00 66.06 68 ALA A C 1
ATOM 505 O O . ALA A 1 68 ? 9.330 3.535 4.420 1.00 66.06 68 ALA A O 1
ATOM 506 N N . MET A 1 69 ? 10.986 2.988 3.013 1.00 65.88 69 MET A N 1
ATOM 507 C CA . MET A 1 69 ? 12.062 3.081 4.006 1.00 65.88 69 MET A CA 1
ATOM 508 C C . MET A 1 69 ? 12.436 4.527 4.349 1.00 65.88 69 MET A C 1
ATOM 510 O O . MET A 1 69 ? 12.819 4.786 5.490 1.00 65.88 69 MET A O 1
ATOM 514 N N . TRP A 1 70 ? 12.312 5.465 3.408 1.00 64.25 70 TRP A N 1
ATOM 515 C CA . TRP A 1 70 ? 12.613 6.881 3.637 1.00 64.25 70 TRP A CA 1
ATOM 516 C C . TRP A 1 70 ? 11.673 7.511 4.678 1.00 64.25 70 TRP A C 1
ATOM 518 O O . TRP A 1 70 ? 12.086 8.373 5.451 1.00 64.25 70 TRP A O 1
ATOM 528 N N . GLY A 1 71 ? 10.431 7.026 4.769 1.00 54.12 71 GLY A N 1
ATOM 529 C CA . GLY A 1 71 ? 9.460 7.449 5.784 1.00 54.12 71 GLY A CA 1
ATOM 530 C C . GLY A 1 71 ? 9.728 6.935 7.208 1.00 54.12 71 GLY A C 1
ATOM 531 O O . GLY A 1 71 ? 9.159 7.470 8.165 1.00 54.12 71 GLY A O 1
ATOM 532 N N . TYR A 1 72 ? 10.593 5.929 7.398 1.00 48.75 72 TYR A N 1
ATOM 533 C CA . TYR A 1 72 ? 10.897 5.403 8.732 1.00 48.75 72 TYR A CA 1
ATOM 534 C C . TYR A 1 72 ? 11.848 6.340 9.489 1.00 48.75 72 TYR A C 1
ATOM 536 O O . TYR A 1 72 ? 13.070 6.305 9.331 1.00 48.75 72 TYR A O 1
ATOM 544 N N . ARG A 1 73 ? 11.277 7.149 10.388 1.00 51.41 73 ARG A N 1
ATOM 545 C CA . ARG A 1 73 ? 12.022 7.925 11.389 1.00 51.41 73 ARG A CA 1
ATOM 546 C C . ARG A 1 73 ? 12.757 6.984 12.345 1.00 51.41 73 ARG A C 1
ATOM 548 O O . ARG A 1 73 ? 12.191 6.488 13.313 1.00 51.41 73 ARG A O 1
ATOM 555 N N . ASN A 1 74 ? 14.036 6.751 12.080 1.00 50.94 74 ASN A N 1
ATOM 556 C CA . ASN A 1 74 ? 14.966 6.185 13.054 1.00 50.94 74 ASN A CA 1
ATOM 557 C C . ASN A 1 74 ? 15.339 7.279 14.074 1.00 50.94 74 ASN A C 1
ATOM 559 O O . ASN A 1 74 ? 15.566 8.418 13.665 1.00 50.94 74 ASN A O 1
ATOM 563 N N . GLU A 1 75 ? 15.486 6.957 15.368 1.00 53.62 75 GLU A N 1
ATOM 564 C CA . GLU A 1 75 ? 15.926 7.916 16.415 1.00 53.62 75 GLU A CA 1
ATOM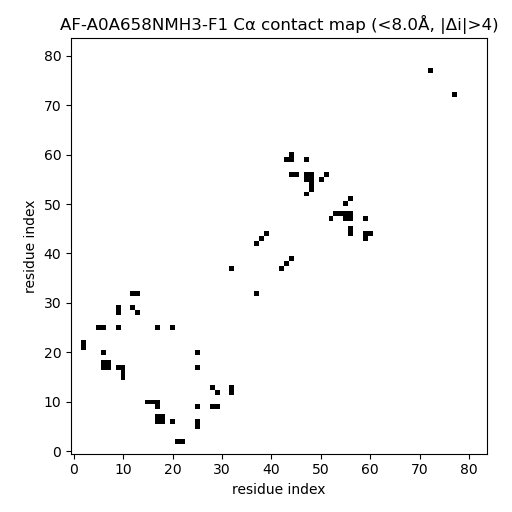 565 C C . GLU A 1 75 ? 17.209 8.679 16.024 1.00 53.62 75 GLU A C 1
ATOM 567 O O . GLU A 1 75 ? 17.420 9.817 16.428 1.00 53.62 75 GLU A O 1
ATOM 572 N N . ARG A 1 76 ? 18.035 8.075 15.162 1.00 56.00 76 ARG A N 1
ATOM 573 C CA . ARG A 1 76 ? 19.288 8.626 14.632 1.00 56.00 76 ARG A CA 1
ATOM 574 C C . ARG A 1 76 ? 19.136 9.615 13.458 1.00 56.00 76 ARG A C 1
ATOM 576 O O . ARG A 1 76 ? 20.094 10.321 13.166 1.00 56.00 76 ARG A O 1
ATOM 583 N N . TYR A 1 77 ? 17.981 9.680 12.791 1.00 53.91 77 TYR A N 1
ATOM 584 C CA . TYR A 1 77 ? 17.740 10.526 11.604 1.00 53.91 77 TYR A CA 1
ATOM 585 C C . TYR A 1 77 ? 16.530 11.465 11.748 1.00 53.91 77 TYR A C 1
ATOM 587 O O . TYR A 1 77 ? 16.090 12.058 10.770 1.00 53.91 77 TYR A O 1
ATOM 595 N N . ASN A 1 78 ? 16.003 11.640 12.964 1.00 51.34 78 ASN A N 1
ATOM 596 C CA . ASN A 1 78 ? 14.794 12.431 13.227 1.00 51.34 78 ASN A CA 1
ATOM 597 C C . ASN A 1 78 ? 14.940 13.938 12.898 1.00 51.34 78 ASN A C 1
ATOM 599 O O . ASN A 1 78 ? 13.934 14.629 12.765 1.00 51.34 78 ASN A O 1
ATOM 603 N N . GLU A 1 79 ? 16.170 14.447 12.741 1.00 55.50 79 GLU A N 1
ATOM 604 C CA . GLU A 1 79 ? 16.444 15.841 12.342 1.00 55.50 79 GLU A CA 1
ATOM 605 C C . GLU A 1 79 ? 16.649 16.040 10.829 1.00 55.50 79 GLU A C 1
ATOM 607 O O . GLU A 1 79 ? 16.659 17.174 10.352 1.00 55.50 79 GLU A O 1
ATOM 612 N N . PHE A 1 80 ? 16.771 14.967 10.039 1.00 51.84 80 PHE A N 1
ATOM 613 C CA . PHE A 1 80 ? 16.859 15.073 8.581 1.00 51.84 80 PHE A CA 1
ATOM 614 C C . PHE A 1 80 ? 15.470 14.893 7.966 1.00 51.84 80 PHE A C 1
ATOM 616 O O . PHE A 1 80 ? 14.991 13.778 7.789 1.00 51.84 80 PHE A O 1
ATOM 623 N N . GLY A 1 81 ? 14.816 16.017 7.660 1.00 53.19 81 GLY A N 1
ATOM 624 C CA . GLY A 1 81 ? 13.484 16.048 7.043 1.00 53.19 81 GLY A CA 1
ATOM 625 C C . GLY A 1 81 ? 12.545 17.136 7.572 1.00 53.19 81 GLY A C 1
ATOM 626 O O . GLY A 1 81 ? 11.420 17.234 7.098 1.00 53.19 81 GLY A O 1
ATOM 627 N N . TRP A 1 82 ? 12.979 17.980 8.518 1.00 46.78 82 TRP A N 1
ATOM 628 C CA . TRP A 1 82 ? 12.196 19.130 9.005 1.00 46.78 82 TRP A CA 1
ATOM 629 C C . TRP A 1 82 ? 12.396 20.400 8.159 1.00 46.78 82 TRP A C 1
ATOM 631 O O . TRP A 1 82 ? 12.498 21.505 8.681 1.00 46.78 82 TRP A O 1
ATOM 641 N N . ALA A 1 83 ? 12.517 20.229 6.844 1.00 45.62 83 ALA A N 1
ATOM 642 C CA . ALA A 1 83 ? 12.452 21.301 5.853 1.00 45.62 83 ALA A CA 1
ATOM 643 C C . ALA A 1 83 ? 12.261 20.678 4.461 1.00 45.62 83 ALA A C 1
ATOM 645 O O . ALA A 1 83 ? 13.199 20.595 3.668 1.00 45.62 83 ALA A O 1
ATOM 646 N N . ALA A 1 84 ? 11.052 20.197 4.197 1.00 43.25 84 ALA A N 1
ATOM 647 C CA . ALA A 1 84 ? 10.500 20.076 2.854 1.00 43.25 84 ALA A CA 1
ATOM 648 C C . ALA A 1 84 ? 9.126 20.748 2.871 1.00 43.25 84 ALA A C 1
ATOM 650 O O . ALA A 1 84 ? 8.395 20.523 3.865 1.00 43.25 84 ALA A O 1
#

Mean predicted aligned error: 10.01 Å